Protein AF-Q8W1K0-F1 (afdb_monomer_lite)

Foldseek 3Di:
DVPDPDPDDWDDDPCPQPDDDLVQFDQDDDLQLQAAKDWLPDDDDCVVRVDPTFIWHWDDDPQKIWIWGWDWDQDPVRDIDIDIDIFIWHADPRRNQKTWTCDDDPDRKIKIWGFSDWDRPVDPPGDTDIDIDMTD

Organism: Citrus sinensis (NCBI:txid2711)

Radius of gyration: 16.22 Å; chains: 1; bounding box: 50×33×34 Å

Sequence (136 aa):
AVSRKKCVPLKSDLGEFPVPDPAILVKSLNLKDFNGKWYISSGLNPPFDTFDCLLHEFHTESNKL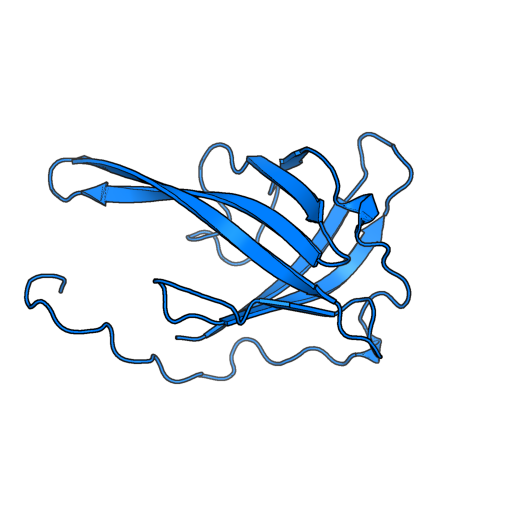IGNLSWRIRTPDGGFFTRPAMQRFFQDPIHPGILYKHDNEYLHYKDDWYILSSKIQNEPDDYVFVYYRGSN

Structure (mmCIF, N/CA/C/O backbone):
data_AF-Q8W1K0-F1
#
_entry.id   AF-Q8W1K0-F1
#
loop_
_atom_site.group_PDB
_atom_site.id
_atom_site.type_symbol
_atom_site.label_atom_id
_atom_site.label_alt_id
_atom_site.label_comp_id
_atom_site.label_asym_id
_atom_site.label_entity_id
_atom_site.label_seq_id
_atom_site.pdbx_PDB_ins_code
_atom_site.Cartn_x
_atom_site.Cartn_y
_atom_site.Cartn_z
_atom_site.occupancy
_atom_site.B_iso_or_equiv
_atom_site.auth_seq_id
_atom_site.auth_comp_id
_atom_site.auth_asym_id
_atom_site.auth_atom_id
_atom_site.pdbx_PDB_model_num
ATOM 1 N N . ALA A 1 1 ? 28.323 -9.392 3.480 1.00 42.34 1 ALA A N 1
ATOM 2 C CA . ALA A 1 1 ? 28.296 -8.885 2.091 1.00 42.34 1 ALA A CA 1
ATOM 3 C C . ALA A 1 1 ? 28.033 -7.365 1.983 1.00 42.34 1 ALA A C 1
ATOM 5 O O . ALA A 1 1 ? 27.617 -6.907 0.932 1.00 42.34 1 ALA A O 1
ATOM 6 N N . VAL A 1 2 ? 28.372 -6.553 2.999 1.00 43.88 2 VAL A N 1
ATOM 7 C CA . VAL A 1 2 ? 28.279 -5.072 2.951 1.00 43.88 2 VAL A CA 1
ATOM 8 C C . VAL A 1 2 ? 29.647 -4.458 3.291 1.00 43.88 2 VAL A C 1
ATOM 10 O O . VAL A 1 2 ? 29.776 -3.621 4.172 1.00 43.88 2 VAL A O 1
ATOM 13 N N . SER A 1 3 ? 30.720 -4.962 2.674 1.00 51.06 3 SER A N 1
ATOM 14 C CA . SER A 1 3 ? 32.104 -4.556 2.998 1.00 51.06 3 SER A CA 1
ATOM 15 C C . SER A 1 3 ? 32.861 -3.927 1.830 1.00 51.06 3 SER A C 1
ATOM 17 O O . SER A 1 3 ? 34.020 -3.548 1.964 1.00 51.06 3 SER A O 1
ATOM 19 N N . ARG A 1 4 ? 32.215 -3.769 0.673 1.00 53.09 4 ARG A N 1
ATOM 20 C CA . ARG A 1 4 ? 32.760 -3.035 -0.471 1.00 53.09 4 ARG A CA 1
ATOM 21 C C . ARG A 1 4 ? 31.695 -2.027 -0.856 1.00 53.09 4 ARG A C 1
ATOM 23 O O . ARG A 1 4 ? 30.590 -2.453 -1.159 1.00 53.09 4 ARG A O 1
ATOM 30 N N . LYS A 1 5 ? 32.000 -0.730 -0.784 1.00 58.38 5 LYS A N 1
ATOM 31 C CA . LYS A 1 5 ? 31.122 0.403 -1.136 1.00 58.38 5 LYS A CA 1
ATOM 32 C C . LYS A 1 5 ? 30.694 0.345 -2.618 1.00 58.38 5 LYS A C 1
ATOM 34 O O . LYS A 1 5 ? 31.129 1.155 -3.425 1.00 58.38 5 LYS A O 1
ATOM 39 N N . LYS A 1 6 ? 29.928 -0.670 -3.000 1.00 61.09 6 LYS A N 1
ATOM 40 C CA . LYS A 1 6 ? 29.389 -0.905 -4.338 1.00 61.09 6 LYS A CA 1
ATOM 41 C C . LYS A 1 6 ? 27.871 -0.829 -4.249 1.00 61.09 6 LYS A C 1
ATOM 43 O O . LYS A 1 6 ? 27.303 -1.238 -3.237 1.00 61.09 6 LYS A O 1
ATOM 48 N N . CYS A 1 7 ? 27.237 -0.320 -5.301 1.00 62.41 7 CYS A N 1
ATOM 49 C CA . CYS A 1 7 ? 25.785 -0.358 -5.435 1.00 62.41 7 CYS A CA 1
ATOM 50 C C . CYS A 1 7 ? 25.297 -1.808 -5.335 1.00 62.41 7 CYS A C 1
ATOM 52 O O . CYS A 1 7 ? 25.950 -2.724 -5.846 1.00 62.41 7 CYS A O 1
ATOM 54 N N . VAL A 1 8 ? 24.169 -2.013 -4.655 1.00 64.94 8 VAL A N 1
ATOM 55 C CA . VAL A 1 8 ? 23.519 -3.323 -4.594 1.00 64.94 8 VAL A CA 1
ATOM 56 C C . VAL A 1 8 ? 23.047 -3.659 -6.013 1.00 64.94 8 VAL A C 1
ATOM 58 O O . VAL A 1 8 ? 22.334 -2.846 -6.599 1.00 64.94 8 VAL A O 1
ATOM 61 N N . PRO A 1 9 ? 23.477 -4.787 -6.606 1.00 68.88 9 PRO A N 1
ATOM 62 C CA . PRO A 1 9 ? 23.044 -5.154 -7.946 1.00 68.88 9 PRO A CA 1
ATOM 63 C C . PRO A 1 9 ? 21.541 -5.434 -7.965 1.00 68.88 9 PRO A C 1
ATOM 65 O O . PRO A 1 9 ? 20.988 -5.964 -6.998 1.00 68.88 9 PRO A O 1
ATOM 68 N N . LEU A 1 10 ? 20.907 -5.114 -9.091 1.00 67.88 10 LEU A N 1
ATOM 69 C CA . LEU A 1 10 ? 19.515 -5.448 -9.352 1.00 67.88 10 LEU A CA 1
ATOM 70 C C . LEU A 1 10 ? 19.316 -6.962 -9.224 1.00 67.88 10 LEU A C 1
ATOM 72 O O . LEU A 1 10 ? 20.026 -7.739 -9.869 1.00 67.88 10 LEU A O 1
ATOM 76 N N . LYS A 1 11 ? 18.353 -7.395 -8.412 1.00 71.00 11 LYS A N 1
ATOM 77 C CA . LYS A 1 11 ? 17.930 -8.797 -8.410 1.00 71.00 11 LYS A CA 1
ATOM 78 C C . LYS A 1 11 ? 16.991 -9.016 -9.601 1.00 71.00 11 LYS A C 1
ATOM 80 O O . LYS A 1 11 ? 16.116 -8.193 -9.844 1.00 71.00 11 LYS A O 1
ATOM 85 N N . SER A 1 12 ? 17.189 -10.103 -10.344 1.00 75.44 12 SER A N 1
ATOM 86 C CA . SER A 1 12 ? 16.295 -10.486 -11.445 1.00 75.44 12 SER A CA 1
ATOM 87 C C . SER A 1 12 ? 14.919 -10.881 -10.895 1.00 75.44 12 SER A C 1
ATOM 89 O O . SER A 1 12 ? 14.849 -11.565 -9.870 1.00 75.44 12 SER A O 1
ATOM 91 N N . ASP A 1 13 ? 13.848 -10.429 -11.554 1.00 79.69 13 ASP A N 1
ATOM 92 C CA . ASP A 1 13 ? 12.475 -10.827 -11.235 1.00 79.69 13 ASP A CA 1
ATOM 93 C C . ASP A 1 13 ? 12.260 -12.296 -11.627 1.00 79.69 13 ASP A C 1
ATOM 95 O O . ASP A 1 13 ? 12.426 -12.665 -12.789 1.00 79.69 13 ASP A O 1
ATOM 99 N N . LEU A 1 14 ? 11.920 -13.129 -10.643 1.00 84.31 14 LEU A N 1
ATOM 100 C CA . LEU A 1 14 ? 11.653 -14.556 -10.835 1.00 84.31 14 LEU A CA 1
ATOM 101 C C . LEU A 1 14 ? 10.198 -14.830 -11.249 1.00 84.31 14 LEU A C 1
ATOM 103 O O . LEU A 1 14 ? 9.868 -15.968 -11.571 1.00 84.31 14 LEU A O 1
ATOM 107 N N . GLY A 1 15 ? 9.327 -13.814 -11.235 1.00 83.62 15 GLY A N 1
ATOM 108 C CA . GLY A 1 15 ? 7.919 -13.945 -11.617 1.00 83.62 15 GLY A CA 1
ATOM 109 C C . GLY A 1 15 ? 7.023 -14.612 -10.567 1.00 83.62 15 GLY A C 1
ATOM 110 O O . GLY A 1 15 ? 5.868 -14.898 -10.862 1.00 83.62 15 GLY A O 1
ATOM 111 N N . GLU A 1 16 ? 7.521 -14.838 -9.347 1.00 86.50 16 GLU A N 1
ATOM 112 C CA . GLU A 1 16 ? 6.769 -15.464 -8.241 1.00 86.50 16 GLU A CA 1
ATOM 113 C C . GLU A 1 16 ? 5.538 -14.644 -7.816 1.00 86.50 16 GLU A C 1
ATOM 115 O O . GLU A 1 16 ? 4.552 -15.195 -7.332 1.00 86.50 16 GLU A O 1
ATOM 120 N N . PHE A 1 17 ? 5.582 -13.332 -8.045 1.00 90.38 17 PHE A N 1
ATOM 121 C CA . PHE A 1 17 ? 4.535 -12.377 -7.703 1.00 90.38 17 PHE A CA 1
ATOM 122 C C . PHE A 1 17 ? 4.135 -11.606 -8.970 1.00 90.38 17 PHE A C 1
ATOM 124 O O . PHE A 1 17 ? 4.655 -10.516 -9.189 1.00 90.38 17 PHE A O 1
ATOM 131 N N . PRO A 1 18 ? 3.268 -12.139 -9.856 1.00 93.94 18 PRO A N 1
ATOM 132 C CA . PRO A 1 18 ? 2.895 -11.477 -11.110 1.00 93.94 18 PRO A CA 1
ATOM 133 C C . PRO A 1 18 ? 2.044 -10.216 -10.887 1.00 93.94 18 PRO A C 1
ATOM 135 O O . PRO A 1 18 ? 1.533 -9.968 -9.797 1.00 93.94 18 PRO A O 1
ATOM 138 N N . VAL A 1 19 ? 1.894 -9.378 -11.919 1.00 94.56 19 VAL A N 1
ATOM 139 C CA . VAL A 1 19 ? 0.949 -8.249 -11.861 1.00 94.56 19 VAL A CA 1
ATOM 140 C C . VAL A 1 19 ? -0.467 -8.841 -11.824 1.00 94.56 19 VAL A C 1
ATOM 142 O O . VAL A 1 19 ? -0.768 -9.676 -12.680 1.00 94.56 19 VAL A O 1
ATOM 145 N N . PRO A 1 20 ? -1.319 -8.475 -10.851 1.00 96.19 20 PRO A N 1
ATOM 146 C CA . PRO A 1 20 ? -2.680 -8.986 -10.780 1.00 96.19 20 PRO A CA 1
ATOM 147 C C . PRO A 1 20 ? -3.514 -8.457 -11.949 1.00 96.19 20 PRO A C 1
ATOM 149 O O . PRO A 1 20 ? -3.285 -7.353 -12.444 1.00 96.19 20 PRO A O 1
ATOM 152 N N . ASP A 1 21 ? -4.515 -9.230 -12.367 1.00 96.44 21 ASP A N 1
ATOM 153 C CA . ASP A 1 21 ? -5.482 -8.781 -13.368 1.00 96.44 21 ASP A CA 1
ATOM 154 C C . ASP A 1 21 ? -6.232 -7.534 -12.846 1.00 96.44 21 ASP A C 1
ATOM 156 O O . ASP A 1 21 ? -6.855 -7.611 -11.784 1.00 96.44 21 ASP A O 1
ATOM 160 N N . PRO A 1 22 ? -6.247 -6.392 -13.561 1.00 95.31 22 PRO A N 1
ATOM 161 C CA . PRO A 1 22 ? -7.003 -5.209 -13.146 1.00 95.31 22 PRO A CA 1
ATOM 162 C C . PRO A 1 22 ? -8.485 -5.485 -12.845 1.00 95.31 22 PRO A C 1
ATOM 164 O O . PRO A 1 22 ? -9.121 -4.732 -12.099 1.00 95.31 22 PRO A O 1
ATOM 167 N N . ALA A 1 23 ? -9.058 -6.562 -13.397 1.00 95.75 23 ALA A N 1
ATOM 168 C CA . ALA A 1 23 ? -10.412 -7.021 -13.117 1.00 95.75 23 ALA A CA 1
ATOM 169 C C . ALA A 1 23 ? -10.657 -7.333 -11.630 1.00 95.75 23 ALA A C 1
ATOM 171 O O . ALA A 1 23 ? -11.762 -7.052 -11.163 1.00 95.75 23 ALA A O 1
ATOM 172 N N . ILE A 1 24 ? -9.656 -7.809 -10.883 1.00 97.12 24 ILE A N 1
ATOM 173 C CA . ILE A 1 24 ? -9.808 -8.197 -9.466 1.00 97.12 24 ILE A CA 1
ATOM 174 C C . ILE A 1 24 ? -9.540 -7.052 -8.481 1.00 97.12 24 ILE A C 1
ATOM 176 O O . ILE A 1 24 ? -9.749 -7.216 -7.284 1.00 97.12 24 ILE A O 1
ATOM 180 N N . LEU A 1 25 ? -9.066 -5.904 -8.969 1.00 98.00 25 LEU A N 1
ATOM 181 C CA . LEU A 1 25 ? -8.767 -4.739 -8.137 1.00 98.00 25 LEU A CA 1
ATOM 182 C C . LEU A 1 25 ? -10.029 -3.935 -7.825 1.00 98.00 25 LEU A C 1
ATOM 184 O O . LEU A 1 25 ? -10.988 -3.926 -8.613 1.00 98.00 25 LEU A O 1
ATOM 188 N N . VAL A 1 26 ? -9.992 -3.190 -6.717 1.00 97.44 26 VAL A N 1
ATOM 189 C CA . VAL A 1 26 ? -11.052 -2.232 -6.371 1.00 97.44 26 VAL A CA 1
ATOM 190 C C . VAL A 1 26 ? -11.281 -1.245 -7.521 1.00 97.44 26 VAL A C 1
ATOM 192 O O . VAL A 1 26 ? -10.346 -0.725 -8.132 1.00 97.44 26 VAL A O 1
ATOM 195 N N . LYS A 1 27 ? -12.554 -0.991 -7.843 1.00 96.38 27 LYS A N 1
ATOM 196 C CA . LYS A 1 27 ? -12.946 -0.120 -8.969 1.00 96.38 27 LYS A CA 1
ATOM 197 C C . LYS A 1 27 ? -13.022 1.355 -8.602 1.00 96.38 27 LYS A C 1
ATOM 199 O O . LYS A 1 27 ? -13.015 2.205 -9.482 1.00 96.38 27 LYS A O 1
ATOM 204 N N . SER A 1 28 ? -13.091 1.643 -7.309 1.00 94.69 28 SER A N 1
ATOM 205 C CA . SER A 1 28 ? -13.100 2.985 -6.753 1.00 94.69 28 SER A CA 1
ATOM 206 C C . SER A 1 28 ? -12.186 2.999 -5.542 1.00 94.69 28 SER A C 1
ATOM 208 O O . SER A 1 28 ? -12.246 2.094 -4.712 1.00 94.69 28 SER A O 1
ATOM 210 N N . LEU A 1 29 ? -11.348 4.023 -5.456 1.00 95.06 29 LEU A N 1
ATOM 211 C CA . LEU A 1 29 ? -10.461 4.252 -4.330 1.00 95.06 29 LEU A CA 1
ATOM 212 C C . LEU A 1 29 ? -10.232 5.754 -4.208 1.00 95.06 29 LEU A C 1
ATOM 214 O O . LEU A 1 29 ? -9.742 6.384 -5.148 1.00 95.06 29 LEU A O 1
ATOM 218 N N . ASN A 1 30 ? -10.579 6.325 -3.062 1.00 95.44 30 ASN A N 1
ATOM 219 C CA . ASN A 1 30 ? -10.280 7.712 -2.755 1.00 95.44 30 ASN A CA 1
ATOM 220 C C . ASN A 1 30 ? -9.025 7.754 -1.882 1.00 95.44 30 ASN A C 1
ATOM 222 O O . ASN A 1 30 ? -9.014 7.219 -0.780 1.00 95.44 30 ASN A O 1
ATOM 226 N N . LEU A 1 31 ? -7.959 8.413 -2.345 1.00 95.12 31 LEU A N 1
ATOM 227 C CA . LEU A 1 31 ? -6.702 8.472 -1.588 1.00 95.12 31 LEU A CA 1
ATOM 228 C C . LEU A 1 31 ? -6.864 9.100 -0.197 1.00 95.12 31 LEU A C 1
ATOM 230 O O . LEU A 1 31 ? -6.085 8.792 0.699 1.00 95.12 31 LEU A O 1
ATOM 234 N N . LYS A 1 32 ? -7.872 9.959 0.002 1.00 95.50 32 LYS A N 1
ATOM 235 C CA . LYS A 1 32 ? -8.148 10.563 1.314 1.00 95.50 32 LYS A CA 1
ATOM 236 C C . LYS A 1 32 ? -8.570 9.538 2.360 1.00 95.50 32 LYS A C 1
ATOM 238 O O . LYS A 1 32 ? -8.395 9.815 3.541 1.00 95.50 32 LYS A O 1
ATOM 243 N N . ASP A 1 33 ? -9.064 8.380 1.937 1.00 94.62 33 ASP A N 1
ATOM 244 C CA . ASP A 1 33 ? -9.459 7.291 2.827 1.00 94.62 33 ASP A CA 1
ATOM 245 C C . ASP A 1 33 ? -8.246 6.691 3.558 1.00 94.62 33 ASP A C 1
ATOM 247 O O . ASP A 1 33 ? -8.392 6.109 4.624 1.00 94.62 33 ASP A O 1
ATOM 251 N N . PHE A 1 34 ? -7.030 6.883 3.033 1.00 94.81 34 PHE A N 1
ATOM 252 C CA . PHE A 1 34 ? -5.800 6.498 3.724 1.00 94.81 34 PHE A CA 1
ATOM 253 C C . PHE A 1 34 ? -5.365 7.499 4.800 1.00 94.81 34 PHE A C 1
ATOM 255 O O . PHE A 1 34 ? -4.474 7.173 5.578 1.00 94.81 34 PHE A O 1
ATOM 262 N N . ASN A 1 35 ? -5.923 8.712 4.860 1.00 95.12 35 ASN A N 1
ATOM 263 C CA . ASN A 1 35 ? -5.420 9.737 5.775 1.00 95.12 35 ASN A CA 1
ATOM 264 C C . ASN A 1 35 ? -5.477 9.273 7.236 1.00 95.12 35 ASN A C 1
ATOM 266 O O . ASN A 1 35 ? -6.514 8.831 7.723 1.00 95.12 35 ASN A O 1
ATOM 270 N N . GLY A 1 36 ? -4.369 9.453 7.951 1.00 93.38 36 GLY A N 1
ATOM 271 C CA . GLY A 1 36 ? -4.242 9.086 9.354 1.00 93.38 36 GLY A CA 1
ATOM 272 C C . GLY A 1 36 ? -3.393 7.839 9.572 1.00 93.38 36 GLY A C 1
ATOM 273 O O . GLY A 1 36 ? -2.453 7.558 8.828 1.00 93.38 36 GLY A O 1
ATOM 274 N N . LYS A 1 37 ? -3.683 7.141 10.669 1.00 91.88 37 LYS A N 1
ATOM 275 C CA . LYS A 1 37 ? -2.844 6.081 11.232 1.00 91.88 37 LYS A CA 1
ATOM 276 C C . LYS A 1 37 ? -3.374 4.706 10.853 1.00 91.88 37 LYS A C 1
ATOM 278 O O . LYS A 1 37 ? -4.506 4.376 11.187 1.00 91.88 37 LYS A O 1
ATOM 283 N N . TRP A 1 38 ? -2.516 3.900 10.243 1.00 91.31 38 TRP A N 1
ATOM 284 C CA . TRP A 1 38 ? -2.796 2.534 9.818 1.00 91.31 38 TRP A CA 1
ATOM 285 C C . TRP A 1 38 ? -1.784 1.568 10.418 1.00 91.31 38 TRP A C 1
ATOM 287 O O . TRP A 1 38 ? -0.596 1.876 10.511 1.00 91.31 38 TRP A O 1
ATOM 297 N N . TYR A 1 39 ? -2.250 0.385 10.801 1.00 87.88 39 TYR A N 1
ATOM 298 C CA . TYR A 1 39 ? -1.402 -0.684 11.317 1.00 87.88 39 TYR A CA 1
ATOM 299 C C . TYR A 1 39 ? -1.371 -1.840 10.325 1.00 87.88 39 TYR A C 1
ATOM 301 O O . TYR A 1 39 ? -2.423 -2.294 9.875 1.00 87.88 39 TYR A O 1
ATOM 309 N N . ILE A 1 40 ? -0.179 -2.359 10.027 1.00 86.94 40 ILE A N 1
ATOM 310 C CA . ILE A 1 40 ? -0.060 -3.647 9.336 1.00 86.94 40 ILE A CA 1
ATOM 311 C C . ILE A 1 40 ? -0.307 -4.742 10.375 1.00 86.94 40 ILE A C 1
ATOM 313 O O . ILE A 1 40 ? 0.524 -4.988 11.247 1.00 86.94 40 ILE A O 1
ATOM 317 N N . SER A 1 41 ? -1.486 -5.360 10.316 1.00 85.38 41 SER A N 1
ATOM 318 C CA . SER A 1 41 ? -1.915 -6.415 11.245 1.00 85.38 41 SER A CA 1
ATOM 319 C C . SER A 1 41 ? -1.692 -7.832 10.705 1.00 85.38 41 SER A C 1
ATOM 321 O O . SER A 1 41 ? -1.761 -8.800 11.460 1.00 85.38 41 SER A O 1
ATOM 323 N N . SER A 1 42 ? -1.422 -7.968 9.405 1.00 85.38 42 SER A N 1
ATOM 324 C CA . SER A 1 42 ? -1.134 -9.234 8.733 1.00 85.38 42 SER A CA 1
ATOM 325 C C . SER A 1 42 ? -0.349 -8.981 7.447 1.00 85.38 42 SER A C 1
ATOM 327 O O . SER A 1 42 ? -0.534 -7.947 6.805 1.00 85.38 42 SER A O 1
ATOM 329 N N . GLY A 1 43 ? 0.489 -9.935 7.043 1.00 85.38 43 GLY A N 1
ATOM 330 C CA . GLY A 1 43 ? 1.168 -9.888 5.755 1.00 85.38 43 GLY A CA 1
ATOM 331 C C . GLY A 1 43 ? 1.741 -11.232 5.327 1.00 85.38 43 GLY A C 1
ATOM 332 O O . GLY A 1 43 ? 1.976 -12.126 6.144 1.00 85.38 43 GLY A O 1
ATOM 333 N N . LEU A 1 44 ? 1.910 -11.380 4.014 1.00 86.75 44 LEU A N 1
ATOM 334 C CA . LEU A 1 44 ? 2.320 -12.624 3.362 1.00 86.75 44 LEU A CA 1
ATOM 335 C C . LEU A 1 44 ? 3.840 -12.827 3.389 1.00 86.75 44 LEU A C 1
ATOM 337 O O . LEU A 1 44 ? 4.305 -13.957 3.254 1.00 86.75 44 LEU A O 1
ATOM 341 N N . ASN A 1 45 ? 4.612 -11.752 3.555 1.00 79.81 45 ASN A N 1
ATOM 342 C CA . ASN A 1 45 ? 6.068 -11.748 3.530 1.00 79.81 45 ASN A CA 1
ATOM 343 C C . ASN A 1 45 ? 6.607 -11.341 4.917 1.00 79.81 45 ASN A C 1
ATOM 345 O O . ASN A 1 45 ? 6.978 -10.182 5.128 1.00 79.81 45 ASN A O 1
ATOM 349 N N . PRO A 1 46 ? 6.674 -12.280 5.888 1.00 69.25 46 PRO A N 1
ATOM 350 C CA . PRO A 1 46 ? 6.965 -11.974 7.291 1.00 69.25 46 PRO A CA 1
ATOM 351 C C . PRO A 1 46 ? 8.207 -11.102 7.538 1.00 69.25 46 PRO A C 1
ATOM 353 O O . PRO A 1 46 ? 8.137 -10.183 8.350 1.00 69.25 46 PRO A O 1
ATOM 356 N N . PRO A 1 47 ? 9.338 -11.288 6.823 1.00 66.81 47 PRO A N 1
ATOM 357 C CA . PRO A 1 47 ? 10.521 -10.453 7.024 1.00 66.81 47 PRO A CA 1
ATOM 358 C C . PRO A 1 47 ? 10.313 -8.955 6.781 1.00 66.81 47 PRO A C 1
ATOM 360 O O . PRO A 1 47 ? 11.181 -8.181 7.168 1.00 66.81 47 PRO A O 1
ATOM 363 N N . PHE A 1 48 ? 9.231 -8.557 6.112 1.00 65.56 48 PHE A N 1
ATOM 364 C CA . PHE A 1 48 ? 8.892 -7.165 5.816 1.00 65.56 48 PHE A CA 1
ATOM 365 C C . PHE A 1 48 ? 7.584 -6.740 6.485 1.00 65.56 48 PHE A C 1
ATOM 367 O O . PHE A 1 48 ? 7.446 -5.576 6.857 1.00 65.56 48 PHE A O 1
ATOM 374 N N . ASP A 1 49 ? 6.680 -7.695 6.710 1.00 64.62 49 ASP A N 1
ATOM 375 C CA . ASP A 1 49 ? 5.312 -7.419 7.137 1.00 64.62 49 ASP A CA 1
ATOM 376 C C . ASP A 1 49 ? 5.039 -7.746 8.620 1.00 64.62 49 ASP A C 1
ATOM 378 O O . ASP A 1 49 ? 3.970 -7.416 9.126 1.00 64.62 49 ASP A O 1
ATOM 382 N N . THR A 1 50 ? 5.964 -8.401 9.341 1.00 64.75 50 THR A N 1
ATOM 383 C CA . THR A 1 50 ? 5.747 -8.833 10.742 1.00 64.75 50 THR A CA 1
ATOM 384 C C . THR A 1 50 ? 6.786 -8.279 11.722 1.00 64.75 50 THR A C 1
ATOM 386 O O . THR A 1 50 ? 7.273 -9.003 12.593 1.00 64.75 50 THR A O 1
ATOM 389 N N . PHE A 1 51 ? 7.167 -7.006 11.584 1.00 64.19 51 PHE A N 1
ATOM 390 C CA . PHE A 1 51 ? 7.967 -6.315 12.605 1.00 64.19 51 PHE A CA 1
ATOM 391 C C . PHE A 1 51 ? 7.096 -5.802 13.761 1.00 64.19 51 PHE A C 1
ATOM 393 O O . PHE A 1 51 ? 5.915 -5.505 13.585 1.00 64.19 51 PHE A O 1
ATOM 400 N N . ASP A 1 52 ? 7.692 -5.643 14.945 1.00 57.59 52 ASP A N 1
ATOM 401 C CA . ASP A 1 52 ? 6.998 -5.085 16.108 1.00 57.59 52 ASP A CA 1
ATOM 402 C C . ASP A 1 52 ? 6.562 -3.627 15.848 1.00 57.59 52 ASP A C 1
ATOM 404 O O . ASP A 1 52 ? 7.390 -2.767 15.544 1.00 57.59 52 ASP A O 1
ATOM 408 N N . CYS A 1 53 ? 5.261 -3.351 16.017 1.00 64.12 53 CYS A N 1
ATOM 409 C CA . CYS A 1 53 ? 4.612 -2.039 15.868 1.00 64.12 53 CYS A CA 1
ATOM 410 C C . CYS A 1 53 ? 4.827 -1.360 14.495 1.00 64.12 53 CYS A C 1
ATOM 412 O O . CYS A 1 53 ? 5.451 -0.302 14.390 1.00 64.12 53 CYS A O 1
ATOM 414 N N . LEU A 1 54 ? 4.250 -1.940 13.437 1.00 74.00 54 LEU A N 1
ATOM 415 C CA . LEU A 1 54 ? 4.177 -1.339 12.098 1.00 74.00 54 LEU A CA 1
ATOM 416 C C . LEU A 1 54 ? 3.035 -0.316 12.002 1.00 74.00 54 LEU A C 1
ATOM 418 O O . LEU A 1 54 ? 2.022 -0.547 11.343 1.00 74.00 54 LEU A O 1
ATOM 422 N N . LEU A 1 55 ? 3.191 0.807 12.707 1.00 84.00 55 LEU A N 1
ATOM 423 C CA . LEU A 1 55 ? 2.344 1.986 12.534 1.00 84.00 55 LEU A CA 1
ATOM 424 C C . LEU A 1 55 ? 2.843 2.812 11.344 1.00 84.00 55 LEU A C 1
ATOM 426 O O . LEU A 1 55 ? 3.995 3.247 11.316 1.00 84.00 55 LEU A O 1
ATOM 430 N N . HIS A 1 56 ? 1.939 3.091 10.414 1.00 86.31 56 HIS A N 1
ATOM 431 C CA . HIS A 1 56 ? 2.152 3.956 9.266 1.00 86.31 56 HIS A CA 1
ATOM 432 C C . HIS A 1 56 ? 1.200 5.143 9.345 1.00 86.31 56 HIS A C 1
ATOM 434 O O . HIS A 1 56 ? 0.002 4.971 9.562 1.00 86.31 56 HIS A O 1
ATOM 440 N N . GLU A 1 57 ? 1.727 6.350 9.169 1.00 91.00 57 GLU A N 1
ATOM 441 C CA . GLU A 1 57 ? 0.907 7.552 9.067 1.00 91.00 57 GLU A CA 1
ATOM 442 C C . GLU A 1 57 ? 0.940 8.066 7.632 1.00 91.00 57 GLU A C 1
ATOM 444 O O . GLU A 1 57 ? 2.010 8.336 7.071 1.00 91.00 57 GLU A O 1
ATOM 449 N N . PHE A 1 58 ? -0.247 8.179 7.047 1.00 93.88 58 PHE A N 1
ATOM 450 C CA . PHE A 1 58 ? -0.433 8.627 5.682 1.00 93.88 58 PHE A CA 1
ATOM 451 C C . PHE A 1 58 ? -1.170 9.958 5.635 1.00 93.88 58 PHE A C 1
ATOM 453 O O . PHE A 1 58 ? -2.030 10.256 6.467 1.00 93.88 58 PHE A O 1
ATOM 460 N N . HIS A 1 59 ? -0.853 10.751 4.620 1.00 95.88 59 HIS A N 1
ATOM 461 C CA . HIS A 1 59 ? -1.630 11.928 4.265 1.00 95.88 59 HIS A CA 1
ATOM 462 C C . HIS A 1 59 ? -1.632 12.142 2.752 1.00 95.88 59 HIS A C 1
ATOM 464 O O . HIS A 1 59 ? -0.706 11.742 2.047 1.00 95.88 59 HIS A O 1
ATOM 470 N N . THR A 1 60 ? -2.665 12.800 2.241 1.00 95.50 60 THR A N 1
ATOM 471 C CA . THR A 1 60 ? -2.735 13.209 0.838 1.00 95.50 60 THR A CA 1
ATOM 472 C C . THR A 1 60 ? -2.129 14.591 0.626 1.00 95.50 60 THR A C 1
ATOM 474 O O . THR A 1 60 ? -2.559 15.549 1.268 1.00 95.50 60 THR A O 1
ATOM 477 N N . GLU A 1 61 ? -1.222 14.726 -0.340 1.00 93.81 61 GLU A N 1
ATOM 478 C CA . GLU A 1 61 ? -0.644 16.005 -0.769 1.00 93.81 61 GLU A CA 1
ATOM 479 C C . GLU A 1 61 ? -0.650 16.083 -2.299 1.00 93.81 61 GLU A C 1
ATOM 481 O O . GLU A 1 61 ? -0.121 15.200 -2.968 1.00 93.81 61 GLU A O 1
ATOM 486 N N . SER A 1 62 ? -1.240 17.134 -2.881 1.00 89.81 62 SER A N 1
ATOM 487 C CA . SER A 1 62 ? -1.260 17.345 -4.343 1.00 89.81 62 SER A CA 1
ATOM 488 C C . SER A 1 62 ? -1.704 16.109 -5.154 1.00 89.81 62 SER A C 1
ATOM 490 O O . SER A 1 62 ? -1.084 15.766 -6.159 1.00 89.81 62 SER A O 1
ATOM 492 N N . ASN A 1 63 ? -2.765 15.424 -4.703 1.00 87.62 63 ASN A N 1
ATOM 493 C CA . ASN A 1 63 ? -3.285 14.162 -5.266 1.00 87.62 63 ASN A CA 1
ATOM 494 C C . ASN A 1 63 ? -2.309 12.971 -5.230 1.00 87.62 63 ASN A C 1
ATOM 496 O O . ASN A 1 63 ? -2.459 12.020 -5.992 1.00 87.62 63 ASN A O 1
ATOM 500 N N . LYS A 1 64 ? -1.324 13.003 -4.333 1.00 93.31 64 LYS A N 1
ATOM 501 C CA . LYS A 1 64 ? -0.427 11.885 -4.041 1.00 93.31 64 LYS A CA 1
ATOM 502 C C . LYS A 1 64 ? -0.697 11.377 -2.639 1.00 93.31 64 LYS A C 1
ATOM 504 O O . LYS A 1 64 ? -1.025 12.164 -1.750 1.00 93.31 64 LYS A O 1
ATOM 509 N N . LEU A 1 65 ? -0.523 10.079 -2.439 1.00 94.94 65 LEU A N 1
ATOM 510 C CA . LEU A 1 65 ? -0.511 9.490 -1.109 1.00 94.94 65 LEU A CA 1
ATOM 511 C C . LEU A 1 65 ? 0.922 9.541 -0.573 1.00 94.94 65 LEU A C 1
ATOM 513 O O . LEU A 1 65 ? 1.845 9.002 -1.184 1.00 94.94 65 LEU A O 1
ATOM 517 N N . ILE A 1 66 ? 1.109 10.215 0.554 1.00 93.56 66 ILE A N 1
ATOM 518 C CA . ILE A 1 66 ? 2.398 10.379 1.215 1.00 93.56 66 ILE A CA 1
ATOM 519 C C . ILE A 1 66 ? 2.418 9.480 2.446 1.00 93.56 66 ILE A C 1
ATOM 521 O O . ILE A 1 66 ? 1.602 9.649 3.349 1.00 93.56 66 ILE A O 1
ATOM 525 N N . GLY A 1 67 ? 3.347 8.527 2.478 1.00 89.44 67 GLY A N 1
ATOM 526 C CA . GLY A 1 67 ? 3.563 7.634 3.614 1.00 89.44 67 GLY A CA 1
ATOM 527 C C . GLY A 1 67 ? 4.831 8.005 4.369 1.00 89.44 67 GLY A C 1
ATOM 528 O O . GLY A 1 67 ? 5.922 7.962 3.794 1.00 89.44 67 GLY A O 1
ATOM 529 N N . ASN A 1 68 ? 4.695 8.334 5.653 1.00 82.62 68 ASN A N 1
ATOM 530 C CA . ASN A 1 68 ? 5.831 8.501 6.554 1.00 82.62 68 ASN A CA 1
ATOM 531 C C . ASN A 1 68 ? 6.156 7.149 7.190 1.00 82.62 68 ASN A C 1
ATOM 533 O O . ASN A 1 68 ? 5.496 6.693 8.120 1.00 82.62 68 ASN A O 1
ATOM 537 N N . LEU A 1 69 ? 7.178 6.496 6.655 1.00 73.00 69 LEU A N 1
ATOM 538 C CA . LEU A 1 69 ? 7.700 5.228 7.134 1.00 73.00 69 LEU A CA 1
ATOM 539 C C . LEU A 1 69 ? 8.870 5.450 8.088 1.00 73.00 69 LEU A C 1
ATOM 541 O O . LEU A 1 69 ? 9.641 6.396 7.941 1.00 73.00 69 LEU A O 1
ATOM 545 N N . SER A 1 70 ? 9.087 4.512 9.003 1.00 68.88 70 SER A N 1
ATOM 546 C CA . SER A 1 70 ? 10.369 4.378 9.692 1.00 68.88 70 SER A CA 1
ATOM 547 C C . SER A 1 70 ? 10.955 3.010 9.372 1.00 68.88 70 SER A C 1
ATOM 549 O O . SER A 1 70 ? 10.258 2.004 9.465 1.00 68.88 70 SER A O 1
ATOM 551 N N . TRP A 1 71 ? 12.220 2.960 8.955 1.00 63.47 71 TRP A N 1
ATOM 552 C CA . TRP A 1 71 ? 12.917 1.692 8.756 1.00 63.47 71 TRP A CA 1
ATOM 553 C C . TRP A 1 71 ? 14.042 1.549 9.772 1.00 63.47 71 TRP A C 1
ATOM 555 O O . TRP A 1 71 ? 14.722 2.523 10.112 1.00 63.47 71 TRP A O 1
ATOM 565 N N . ARG A 1 72 ? 14.246 0.319 10.247 1.00 67.00 72 ARG A N 1
ATOM 566 C CA . ARG A 1 72 ? 15.237 -0.017 11.268 1.00 67.00 72 ARG A CA 1
ATOM 567 C C . ARG A 1 72 ? 16.170 -1.106 10.746 1.00 67.00 72 ARG A C 1
ATOM 569 O O . ARG A 1 72 ? 15.741 -2.221 10.478 1.00 67.00 72 ARG A O 1
ATOM 576 N N . ILE A 1 73 ? 17.454 -0.794 10.605 1.00 62.25 73 ILE A N 1
ATOM 577 C CA . ILE A 1 73 ? 18.484 -1.749 10.176 1.00 62.25 73 ILE A CA 1
ATOM 578 C C . ILE A 1 73 ? 19.257 -2.195 11.406 1.00 62.25 73 ILE A C 1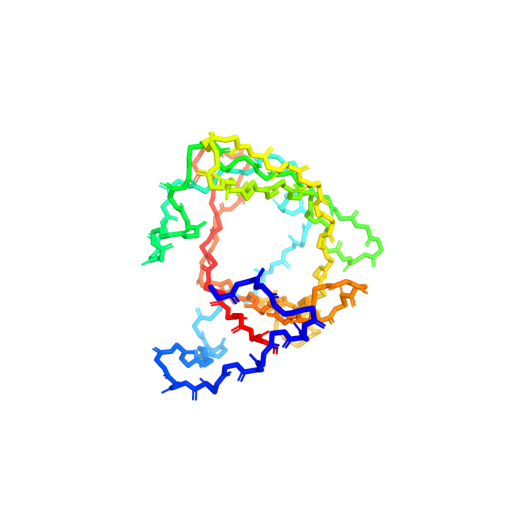
ATOM 580 O O . ILE A 1 73 ? 19.849 -1.363 12.091 1.00 62.25 73 ILE A O 1
ATOM 584 N N . ARG A 1 74 ? 19.274 -3.500 11.676 1.00 65.00 74 ARG A N 1
ATOM 585 C CA . ARG A 1 74 ? 20.080 -4.072 12.757 1.00 65.00 74 ARG A CA 1
ATOM 586 C C . ARG A 1 74 ? 21.559 -4.049 12.385 1.00 65.00 74 ARG A C 1
ATOM 588 O O . ARG A 1 74 ? 21.929 -4.467 11.287 1.00 65.00 74 ARG A O 1
ATOM 595 N N . THR A 1 75 ? 22.402 -3.577 13.292 1.00 72.44 75 THR A N 1
ATOM 596 C CA . THR A 1 75 ? 23.856 -3.564 13.108 1.00 72.44 75 THR A CA 1
ATOM 597 C C . THR A 1 75 ? 24.495 -4.834 13.686 1.00 72.44 75 THR A C 1
ATOM 599 O O . THR A 1 75 ? 23.907 -5.479 14.559 1.00 72.44 75 THR A O 1
ATOM 602 N N . PRO A 1 76 ? 25.689 -5.240 13.202 1.00 76.38 76 PRO A N 1
ATOM 603 C CA . PRO A 1 76 ? 26.358 -6.458 13.676 1.00 76.38 76 PRO A CA 1
ATOM 604 C C . PRO A 1 76 ? 26.6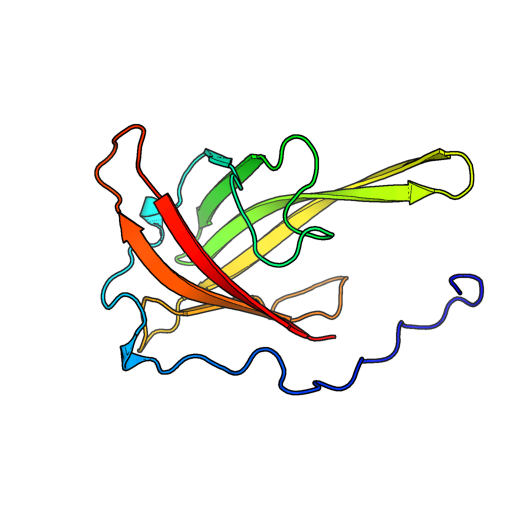78 -6.481 15.179 1.00 76.38 76 PRO A C 1
ATOM 606 O O . PRO A 1 76 ? 26.800 -7.556 15.752 1.00 76.38 76 PRO A O 1
ATOM 609 N N . ASP A 1 77 ? 26.798 -5.315 15.815 1.00 85.25 77 ASP A N 1
ATOM 610 C CA . ASP A 1 77 ? 27.035 -5.133 17.255 1.00 85.25 77 ASP A CA 1
ATOM 611 C C . ASP A 1 77 ? 25.754 -5.227 18.110 1.00 85.25 77 ASP A C 1
ATOM 613 O O . ASP A 1 77 ? 25.790 -5.002 19.317 1.00 85.25 77 ASP A O 1
ATOM 617 N N . GLY A 1 78 ? 24.611 -5.559 17.499 1.00 79.06 78 GLY A N 1
ATOM 618 C CA . GLY A 1 78 ? 23.319 -5.663 18.179 1.00 79.06 78 GLY A CA 1
ATOM 619 C C . GLY A 1 78 ? 22.559 -4.339 18.307 1.00 79.06 78 GLY A C 1
ATOM 620 O O . GLY A 1 78 ? 21.428 -4.348 18.798 1.00 79.06 78 GLY A O 1
ATOM 621 N N . GLY A 1 79 ? 23.136 -3.229 17.837 1.00 81.06 79 GLY A N 1
ATOM 622 C CA . GLY A 1 79 ? 22.473 -1.932 17.726 1.00 81.06 79 GLY A CA 1
ATOM 623 C C . GLY A 1 79 ? 21.519 -1.829 16.531 1.00 81.06 79 GLY A C 1
ATOM 624 O O . GLY A 1 79 ? 21.200 -2.813 15.852 1.00 81.06 79 GLY A O 1
ATOM 625 N N . PHE A 1 80 ? 21.041 -0.609 16.269 1.00 76.31 80 PHE A N 1
ATOM 626 C CA . PHE A 1 80 ? 20.172 -0.327 15.131 1.00 76.31 80 PHE A CA 1
ATOM 627 C C . PHE A 1 80 ? 20.389 1.080 14.565 1.00 76.31 80 PHE A C 1
ATOM 629 O O . PHE A 1 80 ? 20.548 2.037 15.319 1.00 76.31 80 PHE A O 1
ATOM 636 N N . PHE A 1 81 ? 20.290 1.216 13.242 1.00 68.94 81 PHE A N 1
ATOM 637 C CA . PHE A 1 81 ? 20.060 2.498 12.579 1.00 68.94 81 PHE A CA 1
ATOM 638 C C . PHE A 1 81 ? 18.576 2.643 12.262 1.00 68.94 81 PHE A C 1
ATOM 640 O O . PHE A 1 81 ? 18.030 1.817 11.532 1.00 68.94 81 PHE A O 1
ATOM 647 N N . THR A 1 82 ? 17.947 3.706 12.755 1.00 69.88 82 THR A N 1
ATOM 648 C CA . THR A 1 82 ? 16.591 4.090 12.350 1.00 69.88 82 THR A CA 1
ATOM 649 C C . THR A 1 82 ? 16.667 5.300 11.435 1.00 69.88 82 THR A C 1
ATOM 651 O O . THR A 1 82 ? 17.378 6.261 11.739 1.00 69.88 82 THR A O 1
ATOM 654 N N . ARG A 1 83 ? 15.946 5.272 10.315 1.00 66.56 83 ARG A N 1
ATOM 655 C CA . ARG A 1 83 ? 15.785 6.439 9.444 1.00 66.56 83 ARG A CA 1
ATOM 656 C C . ARG A 1 83 ? 14.322 6.580 9.011 1.00 66.56 83 ARG A C 1
ATOM 658 O O . ARG A 1 83 ? 13.677 5.563 8.750 1.00 66.56 83 ARG A O 1
ATOM 665 N N . PRO A 1 84 ? 13.799 7.815 8.944 1.00 71.69 84 PRO A N 1
ATOM 666 C CA . PRO A 1 84 ? 12.493 8.068 8.358 1.00 71.69 84 PRO A CA 1
ATOM 667 C C . PRO A 1 84 ? 12.563 7.998 6.825 1.00 71.69 84 PRO A C 1
ATOM 669 O O . PRO A 1 84 ? 13.511 8.507 6.222 1.00 71.69 84 PRO A O 1
ATOM 672 N N . ALA A 1 85 ? 11.548 7.395 6.201 1.00 75.06 85 ALA A N 1
ATOM 673 C CA . ALA A 1 85 ? 11.262 7.461 4.766 1.00 75.06 85 ALA A CA 1
ATOM 674 C C . ALA A 1 85 ? 9.994 8.231 4.552 1.00 75.06 85 ALA A C 1
ATOM 676 O O . ALA A 1 85 ? 8.979 7.928 5.160 1.00 75.06 85 ALA A O 1
ATOM 677 N N . MET A 1 86 ? 10.036 9.126 3.585 1.00 83.50 86 MET A N 1
ATOM 678 C CA . MET A 1 86 ? 8.827 9.571 2.937 1.00 83.50 86 MET A CA 1
ATOM 679 C C . MET A 1 86 ? 8.710 8.822 1.617 1.00 83.50 86 MET A C 1
ATOM 681 O O . MET A 1 86 ? 9.608 8.882 0.773 1.00 83.50 86 MET A O 1
ATOM 685 N N . GLN A 1 87 ? 7.615 8.096 1.450 1.00 87.00 87 GLN A N 1
ATOM 686 C CA . GLN A 1 87 ? 7.234 7.500 0.178 1.00 87.00 87 GLN A CA 1
ATOM 687 C C . GLN A 1 87 ? 6.106 8.314 -0.440 1.00 87.00 87 GLN A C 1
ATOM 689 O O . GLN A 1 87 ? 5.232 8.805 0.272 1.00 87.00 87 GLN A O 1
ATOM 694 N N . ARG A 1 88 ? 6.134 8.457 -1.766 1.00 91.38 88 ARG A N 1
ATOM 695 C CA . ARG A 1 88 ? 5.109 9.173 -2.522 1.00 91.38 88 ARG A CA 1
ATOM 696 C C . ARG A 1 88 ? 4.517 8.239 -3.558 1.00 91.38 88 ARG A C 1
ATOM 698 O O . ARG A 1 88 ? 5.234 7.780 -4.442 1.00 91.38 88 ARG A O 1
ATOM 705 N N . PHE A 1 89 ? 3.228 7.986 -3.430 1.00 93.31 89 PHE A N 1
ATOM 706 C CA . PHE A 1 89 ? 2.471 7.123 -4.316 1.00 93.31 89 PHE A CA 1
ATOM 707 C C . PHE A 1 89 ? 1.575 7.955 -5.229 1.00 93.31 89 PHE A C 1
ATOM 709 O O . PHE A 1 89 ? 0.903 8.894 -4.789 1.00 93.31 89 PHE A O 1
ATOM 716 N N . PHE A 1 90 ? 1.559 7.581 -6.501 1.00 94.38 90 PHE A N 1
ATOM 717 C CA . PHE A 1 90 ? 0.741 8.171 -7.549 1.00 94.38 90 PHE A CA 1
ATOM 718 C C . PHE A 1 90 ? -0.336 7.176 -7.949 1.00 94.38 90 PHE A C 1
ATOM 720 O O . PHE A 1 90 ? -0.017 6.057 -8.335 1.00 94.38 90 PHE A O 1
ATOM 727 N N . GLN A 1 91 ? -1.599 7.577 -7.867 1.00 96.31 91 GLN A N 1
ATOM 728 C CA . GLN A 1 91 ? -2.699 6.732 -8.318 1.00 96.31 91 GLN A CA 1
ATOM 729 C C . GLN A 1 91 ? -2.718 6.650 -9.849 1.00 96.31 91 GLN A C 1
ATOM 731 O O . GLN A 1 91 ? -2.543 7.666 -10.528 1.00 96.31 91 GLN A O 1
ATOM 736 N N . ASP A 1 92 ? -2.938 5.452 -10.388 1.00 96.00 92 ASP A N 1
ATOM 737 C CA . ASP A 1 92 ? -3.134 5.259 -11.822 1.00 96.00 92 ASP A CA 1
ATOM 738 C C . ASP A 1 92 ? -4.423 5.973 -12.284 1.00 96.00 92 ASP A C 1
ATOM 740 O O . ASP A 1 92 ? -5.475 5.818 -11.655 1.00 96.00 92 ASP A O 1
ATOM 744 N N . PRO A 1 93 ? -4.377 6.763 -13.373 1.00 94.38 93 PRO A N 1
ATOM 745 C CA . PRO A 1 93 ? -5.529 7.543 -13.823 1.00 94.38 93 PRO A CA 1
ATOM 746 C C . PRO A 1 93 ? -6.657 6.690 -14.426 1.00 94.38 93 PRO A C 1
ATOM 748 O O . PRO A 1 93 ? -7.785 7.169 -14.532 1.00 94.38 93 PRO A O 1
ATOM 751 N N . ILE A 1 94 ? -6.364 5.459 -14.852 1.00 95.94 94 ILE A N 1
ATOM 752 C CA . ILE A 1 94 ? -7.313 4.523 -15.469 1.00 95.94 94 ILE A CA 1
ATOM 753 C C . ILE A 1 94 ? -7.797 3.503 -14.433 1.00 95.94 94 ILE A C 1
ATOM 755 O O . ILE A 1 94 ? -8.966 3.111 -14.443 1.00 95.94 94 ILE A O 1
ATOM 759 N N . HIS A 1 95 ? -6.915 3.083 -13.526 1.00 96.56 95 HIS A N 1
ATOM 760 C CA . HIS A 1 95 ? -7.174 2.039 -12.541 1.00 96.56 95 HIS A CA 1
ATOM 761 C C . HIS A 1 95 ? -7.023 2.568 -11.105 1.00 96.56 95 HIS A C 1
ATOM 763 O O . HIS A 1 95 ? -5.948 2.454 -10.523 1.00 96.56 95 HIS A O 1
ATOM 769 N N . PRO A 1 96 ? -8.104 3.057 -10.463 1.00 95.94 96 PRO A N 1
ATOM 770 C CA . PRO A 1 96 ? -8.026 3.662 -9.128 1.00 95.94 96 PRO A CA 1
ATOM 771 C C . PRO A 1 96 ? -7.395 2.769 -8.051 1.00 95.94 96 PRO A C 1
ATOM 773 O O . PRO A 1 96 ? -6.819 3.276 -7.094 1.00 95.94 96 PRO A O 1
ATOM 776 N N . GLY A 1 97 ? -7.492 1.446 -8.197 1.00 97.06 97 GLY A N 1
ATOM 777 C CA . GLY A 1 97 ? -6.874 0.472 -7.300 1.00 97.06 97 GLY A CA 1
ATOM 778 C C . GLY A 1 97 ? -5.364 0.276 -7.475 1.00 97.06 97 GLY A C 1
ATOM 779 O O . GLY A 1 97 ? -4.823 -0.593 -6.802 1.00 97.06 97 GLY A O 1
ATOM 780 N N . ILE A 1 98 ? -4.684 1.010 -8.360 1.00 97.62 98 ILE A N 1
ATOM 781 C CA . ILE A 1 98 ? -3.234 0.896 -8.573 1.00 97.62 98 ILE A CA 1
ATOM 782 C C . ILE A 1 98 ? -2.546 2.178 -8.111 1.00 97.62 98 ILE A C 1
ATOM 784 O O . ILE A 1 98 ? -2.960 3.280 -8.478 1.00 97.62 98 ILE A O 1
ATOM 788 N N . LEU A 1 99 ? -1.487 2.037 -7.314 1.00 96.44 99 LEU A N 1
ATOM 789 C CA . LEU A 1 99 ? -0.635 3.143 -6.902 1.00 96.44 99 LEU A CA 1
ATOM 790 C C . LEU A 1 99 ? 0.831 2.838 -7.208 1.00 96.44 99 LEU A C 1
ATOM 792 O O . LEU A 1 99 ? 1.346 1.795 -6.825 1.00 96.44 99 LEU A O 1
ATOM 796 N N . TYR A 1 100 ? 1.520 3.780 -7.839 1.00 94.44 100 TYR A N 1
ATOM 797 C CA . TYR A 1 100 ? 2.924 3.654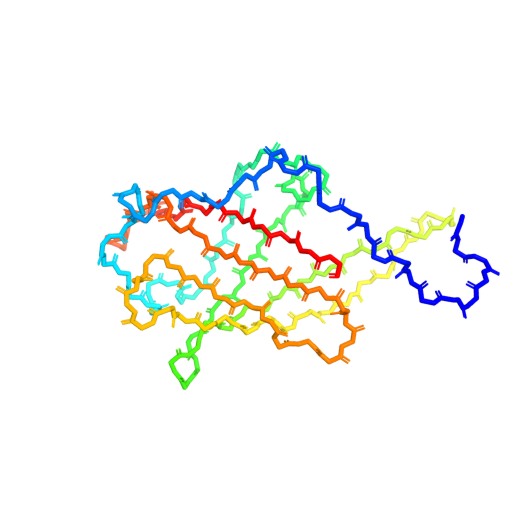 -8.210 1.00 94.44 100 TYR A CA 1
ATOM 798 C C . TYR A 1 100 ? 3.804 4.499 -7.307 1.00 94.44 100 TYR A C 1
ATOM 800 O O . TYR A 1 100 ? 3.562 5.697 -7.139 1.00 94.44 100 TYR A O 1
ATOM 808 N N . LYS A 1 101 ? 4.886 3.916 -6.799 1.00 90.81 101 LYS A N 1
ATOM 809 C CA . LYS A 1 101 ? 5.977 4.650 -6.162 1.00 90.81 101 LYS A CA 1
ATOM 810 C C . LYS A 1 101 ? 7.270 4.344 -6.897 1.00 90.81 101 LYS A C 1
ATOM 812 O O . LYS A 1 101 ? 7.955 3.357 -6.637 1.00 90.81 101 LYS A O 1
ATOM 817 N N . HIS A 1 102 ? 7.593 5.210 -7.853 1.00 87.06 102 HIS A N 1
ATOM 818 C CA . HIS A 1 102 ? 8.831 5.139 -8.644 1.00 87.06 102 HIS A CA 1
ATOM 819 C C . HIS A 1 102 ? 9.795 6.295 -8.333 1.00 87.06 102 HIS A C 1
ATOM 821 O O . HIS A 1 102 ? 10.958 6.243 -8.730 1.00 87.06 102 HIS A O 1
ATOM 827 N N . ASP A 1 103 ? 9.333 7.310 -7.596 1.00 69.69 103 ASP A N 1
ATOM 828 C CA . ASP A 1 103 ? 10.111 8.497 -7.236 1.00 69.69 103 ASP A CA 1
ATOM 829 C C . ASP A 1 103 ? 10.977 8.239 -6.001 1.00 69.69 103 ASP A C 1
ATOM 831 O O . ASP A 1 103 ? 10.511 8.344 -4.859 1.00 69.69 103 ASP A O 1
ATOM 835 N N . ASN A 1 104 ? 12.260 7.935 -6.216 1.00 64.50 104 ASN A N 1
ATOM 836 C CA . ASN A 1 104 ? 13.195 7.694 -5.123 1.00 64.50 104 ASN A CA 1
ATOM 837 C C . ASN A 1 104 ? 14.478 8.515 -5.267 1.00 64.50 104 ASN A C 1
ATOM 839 O O . ASN A 1 104 ? 15.185 8.397 -6.262 1.00 64.50 104 ASN A O 1
ATOM 843 N N . GLU A 1 105 ? 14.829 9.270 -4.222 1.00 56.59 105 GLU A N 1
ATOM 844 C CA . GLU A 1 105 ? 16.085 10.037 -4.181 1.00 56.59 105 GLU A CA 1
ATOM 845 C C . GLU A 1 105 ? 17.315 9.180 -3.836 1.00 56.59 105 GLU A C 1
ATOM 847 O O . GLU A 1 105 ? 18.405 9.444 -4.335 1.00 56.59 105 GLU A O 1
ATOM 852 N N . TYR A 1 106 ? 17.167 8.154 -2.987 1.00 56.16 106 TYR A N 1
ATOM 853 C CA . TYR A 1 106 ? 18.319 7.437 -2.405 1.00 56.16 106 TYR A CA 1
ATOM 854 C C . TYR A 1 106 ? 18.281 5.921 -2.542 1.00 56.16 106 TYR A C 1
ATOM 856 O O . TYR A 1 106 ? 19.320 5.264 -2.559 1.00 56.16 106 TYR A O 1
ATOM 864 N N . LEU A 1 107 ? 17.087 5.346 -2.570 1.00 62.09 107 LEU A N 1
ATOM 865 C CA . LEU A 1 107 ? 16.905 3.907 -2.601 1.00 62.09 107 LEU A CA 1
ATOM 866 C C . LEU A 1 107 ? 16.433 3.582 -4.014 1.00 62.09 107 LEU A C 1
ATOM 868 O O . LEU A 1 107 ? 15.310 3.922 -4.345 1.00 62.09 107 LEU A O 1
ATOM 872 N N . HIS A 1 108 ? 17.266 3.002 -4.872 1.00 64.88 108 HIS A N 1
ATOM 873 C CA . HIS A 1 108 ? 16.824 2.549 -6.194 1.00 64.88 108 HIS A CA 1
ATOM 874 C C . HIS A 1 108 ? 15.869 1.370 -5.992 1.00 64.88 108 HIS A C 1
ATOM 876 O O . HIS A 1 108 ? 16.316 0.242 -5.856 1.00 64.88 108 HIS A O 1
ATOM 882 N N . TYR A 1 109 ? 14.582 1.661 -5.812 1.00 75.44 109 TYR A N 1
ATOM 883 C CA . TYR A 1 109 ? 13.542 0.647 -5.821 1.00 75.44 109 TYR A CA 1
ATOM 884 C C . TYR A 1 109 ? 12.248 1.208 -6.383 1.00 75.44 109 TYR A C 1
ATOM 886 O O . TYR A 1 109 ? 11.960 2.394 -6.247 1.00 75.44 109 TYR A O 1
ATOM 894 N N . LYS A 1 110 ? 11.443 0.359 -6.988 1.00 85.12 110 LYS A N 1
ATOM 895 C CA . LYS A 1 110 ? 10.047 0.658 -7.294 1.00 85.12 110 LYS A CA 1
ATOM 896 C C . LYS A 1 110 ? 9.177 -0.090 -6.309 1.00 85.12 110 LYS A C 1
ATOM 898 O O . LYS A 1 110 ? 9.581 -1.153 -5.846 1.00 85.12 110 LYS A O 1
ATOM 903 N N . ASP A 1 111 ? 8.034 0.484 -5.978 1.00 88.62 111 ASP A N 1
ATOM 904 C CA . ASP A 1 111 ? 7.024 -0.161 -5.150 1.00 88.62 111 ASP A CA 1
ATOM 905 C C . ASP A 1 111 ? 5.645 0.142 -5.732 1.00 88.62 111 ASP A C 1
ATOM 907 O O . ASP A 1 111 ? 5.188 1.286 -5.716 1.00 88.62 111 ASP A O 1
ATOM 911 N N . ASP A 1 112 ? 5.030 -0.881 -6.312 1.00 93.94 112 ASP A N 1
ATOM 912 C CA . ASP A 1 112 ? 3.715 -0.792 -6.934 1.00 93.94 112 ASP A CA 1
ATOM 913 C C . ASP A 1 112 ? 2.694 -1.468 -6.034 1.00 93.94 112 ASP A C 1
ATOM 915 O O . ASP A 1 112 ? 2.847 -2.637 -5.677 1.00 93.94 112 ASP A O 1
ATOM 919 N N . TRP A 1 113 ? 1.642 -0.741 -5.684 1.00 96.06 113 TRP A N 1
ATOM 920 C CA . TRP A 1 113 ? 0.541 -1.228 -4.869 1.00 96.06 113 TRP A CA 1
ATOM 921 C C . TRP A 1 113 ? -0.680 -1.503 -5.729 1.00 96.06 113 TRP A C 1
ATOM 923 O O . TRP A 1 113 ? -1.082 -0.692 -6.560 1.00 96.06 113 TRP A O 1
ATOM 933 N N . TYR A 1 114 ? -1.308 -2.636 -5.457 1.00 97.81 114 TYR A N 1
ATOM 934 C CA . TYR A 1 114 ? -2.530 -3.102 -6.084 1.00 97.81 114 TYR A CA 1
ATOM 935 C C . TYR A 1 114 ? -3.532 -3.399 -4.971 1.00 97.81 114 TYR A C 1
ATOM 937 O O . TYR A 1 114 ? -3.351 -4.318 -4.170 1.00 97.81 114 TYR A O 1
ATOM 945 N N . ILE A 1 115 ? -4.585 -2.596 -4.885 1.00 98.00 115 ILE A N 1
ATOM 946 C CA . ILE A 1 115 ? -5.592 -2.707 -3.836 1.00 98.00 115 ILE A CA 1
ATOM 947 C C . ILE A 1 115 ? -6.594 -3.789 -4.234 1.00 98.00 115 ILE A C 1
ATOM 949 O O . ILE A 1 115 ? -7.437 -3.592 -5.114 1.00 98.00 115 ILE A O 1
ATOM 953 N N . LEU A 1 116 ? -6.479 -4.948 -3.585 1.00 97.94 116 LEU A N 1
ATOM 954 C CA . LEU A 1 116 ? -7.323 -6.116 -3.845 1.00 97.94 116 LEU A CA 1
ATOM 955 C C . LEU A 1 116 ? -8.714 -5.953 -3.228 1.00 97.94 116 LEU A C 1
ATOM 957 O O . LEU A 1 116 ? -9.711 -6.389 -3.790 1.00 97.94 116 LEU A O 1
ATOM 961 N N . SER A 1 117 ? -8.782 -5.328 -2.054 1.00 97.62 117 SER A N 1
ATOM 962 C CA . SER A 1 117 ? -10.028 -5.094 -1.330 1.00 97.62 117 SER A CA 1
ATOM 963 C C . SER A 1 117 ? -9.859 -3.919 -0.380 1.00 97.62 117 SER A C 1
ATOM 965 O O . SER A 1 117 ? -8.780 -3.711 0.169 1.00 97.62 117 SER A O 1
ATOM 967 N N . SER A 1 118 ? -10.938 -3.193 -0.120 1.00 96.88 118 SER A N 1
ATOM 968 C CA . SER A 1 118 ? -10.988 -2.199 0.947 1.00 96.88 118 SER A CA 1
ATOM 969 C C . SER A 1 118 ? -12.400 -2.090 1.510 1.00 96.88 118 SER A C 1
ATOM 971 O O . SER A 1 118 ? -13.384 -2.338 0.808 1.00 96.88 118 SER A O 1
ATOM 973 N N . LYS A 1 119 ? -12.490 -1.715 2.784 1.00 96.44 119 LYS A N 1
ATOM 974 C CA . LYS A 1 119 ? -13.726 -1.320 3.458 1.00 96.44 119 LYS A CA 1
ATOM 975 C C . LYS A 1 119 ? -13.394 -0.097 4.301 1.00 96.44 119 LYS A C 1
ATOM 977 O O . LYS A 1 119 ? -12.626 -0.223 5.244 1.00 96.44 119 LYS A O 1
ATOM 982 N N . ILE A 1 120 ? -13.949 1.054 3.931 1.00 94.44 120 ILE A N 1
ATOM 983 C CA . ILE A 1 120 ? -13.753 2.318 4.644 1.00 94.44 120 ILE A CA 1
ATOM 984 C C . ILE A 1 120 ? -15.127 2.918 4.930 1.00 94.44 120 ILE A C 1
ATOM 986 O O . ILE A 1 120 ? -15.818 3.378 4.018 1.00 94.44 120 ILE A O 1
ATOM 990 N N . GLN A 1 121 ? -15.550 2.842 6.185 1.00 93.75 121 GLN A N 1
ATOM 991 C CA . GLN A 1 121 ? -16.844 3.317 6.677 1.00 93.75 121 GLN A CA 1
ATOM 992 C C . GLN A 1 121 ? -16.691 4.244 7.895 1.00 93.75 121 GLN A C 1
ATOM 994 O O . GLN A 1 121 ? -17.694 4.709 8.430 1.00 93.75 121 GLN A O 1
ATOM 999 N N . ASN A 1 122 ? -15.451 4.595 8.257 1.00 91.50 122 ASN A N 1
ATOM 1000 C CA . ASN A 1 122 ? -15.057 5.266 9.497 1.00 91.50 122 ASN A CA 1
ATOM 1001 C C . ASN A 1 122 ? -15.384 4.434 10.744 1.00 91.50 122 ASN A C 1
ATOM 1003 O O . ASN A 1 122 ? -15.770 4.978 11.779 1.00 91.50 122 ASN A O 1
ATOM 1007 N N . GLU A 1 123 ? -15.217 3.119 10.632 1.00 94.44 123 GLU A N 1
ATOM 1008 C CA . GLU A 1 123 ? -15.459 2.151 11.698 1.00 94.44 123 GLU A CA 1
ATOM 1009 C C . GLU A 1 123 ? -14.139 1.514 12.173 1.00 94.44 123 GLU A C 1
ATOM 1011 O O . GLU A 1 123 ? -13.146 1.508 11.440 1.00 94.44 123 GLU A O 1
ATOM 1016 N N . PRO A 1 124 ? -14.084 0.944 13.393 1.00 91.31 124 PRO A N 1
ATOM 1017 C CA . PRO A 1 124 ? -12.862 0.327 13.919 1.00 91.31 124 PRO A CA 1
ATOM 1018 C C . PRO A 1 124 ? -12.334 -0.863 13.104 1.00 91.31 124 PRO A C 1
ATOM 1020 O O . PRO A 1 124 ? -11.184 -1.256 13.293 1.00 91.31 124 PRO A O 1
ATOM 1023 N N . ASP A 1 125 ? -13.171 -1.466 12.255 1.00 93.69 125 ASP A N 1
ATOM 1024 C CA . ASP A 1 125 ? -12.831 -2.610 11.405 1.00 93.69 125 ASP A CA 1
ATOM 1025 C C . ASP A 1 125 ? -12.512 -2.222 9.950 1.00 93.69 125 ASP A C 1
A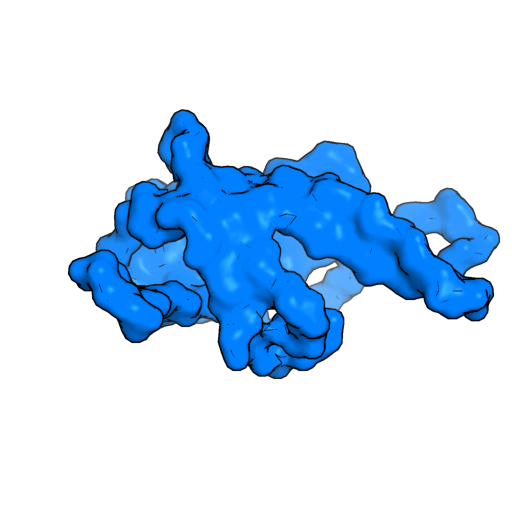TOM 1027 O O . ASP A 1 125 ? -12.416 -3.097 9.083 1.00 93.69 125 ASP A O 1
ATOM 1031 N N . ASP A 1 126 ? -12.337 -0.925 9.681 1.00 96.00 126 ASP A N 1
ATOM 1032 C CA . ASP A 1 126 ? -11.893 -0.435 8.382 1.00 96.00 126 ASP A CA 1
ATOM 1033 C C . ASP A 1 126 ? -10.536 -1.038 7.998 1.00 96.00 126 ASP A C 1
ATOM 1035 O O . ASP A 1 126 ? -9.616 -1.166 8.812 1.00 96.00 126 ASP A O 1
ATOM 1039 N N . TYR A 1 127 ? -10.400 -1.413 6.727 1.00 96.31 127 TYR A N 1
ATOM 1040 C CA . TYR A 1 127 ? -9.189 -2.047 6.222 1.00 96.31 127 TYR A CA 1
ATOM 1041 C C . TYR A 1 127 ? -8.925 -1.728 4.755 1.00 96.31 127 TYR A C 1
ATOM 1043 O O . TYR A 1 127 ? -9.826 -1.465 3.952 1.00 96.31 127 TYR A O 1
ATOM 1051 N N . VAL A 1 128 ? -7.653 -1.863 4.391 1.00 96.94 128 VAL A N 1
ATOM 1052 C CA . VAL A 1 128 ? -7.181 -1.889 3.011 1.00 96.94 128 VAL A CA 1
ATOM 1053 C C . VAL A 1 128 ? -6.287 -3.109 2.848 1.00 96.94 128 VAL A C 1
ATOM 1055 O O . VAL A 1 128 ? -5.332 -3.289 3.599 1.00 96.94 128 VAL A O 1
ATOM 1058 N N . PHE A 1 129 ? -6.590 -3.953 1.865 1.00 96.56 129 PHE A N 1
ATOM 1059 C CA . PHE A 1 129 ? -5.773 -5.107 1.523 1.00 96.56 129 PHE A CA 1
ATOM 1060 C C . PHE A 1 129 ? -4.930 -4.807 0.285 1.00 96.56 129 PHE A C 1
ATOM 1062 O O . PHE A 1 129 ? -5.441 -4.700 -0.835 1.00 96.56 129 PHE A O 1
ATOM 1069 N N . VAL A 1 130 ? -3.628 -4.662 0.517 1.00 95.75 130 VAL A N 1
ATOM 1070 C CA . VAL A 1 130 ? -2.640 -4.285 -0.490 1.00 95.75 130 VAL A CA 1
ATOM 1071 C C . VAL A 1 130 ? -1.858 -5.514 -0.933 1.00 95.75 130 VAL A C 1
ATOM 1073 O O . VAL A 1 130 ? -1.254 -6.207 -0.117 1.00 95.75 130 VAL A O 1
ATOM 1076 N N . TYR A 1 131 ? -1.820 -5.747 -2.239 1.00 95.62 131 TYR A N 1
ATOM 1077 C CA . TYR A 1 131 ? -0.784 -6.546 -2.876 1.00 95.62 131 TYR A CA 1
ATOM 1078 C C . TYR A 1 131 ? 0.304 -5.601 -3.377 1.00 95.62 131 TYR A C 1
ATOM 1080 O O . TYR A 1 131 ? 0.005 -4.690 -4.145 1.00 95.62 131 TYR A O 1
ATOM 1088 N N . TYR A 1 132 ? 1.547 -5.786 -2.941 1.00 92.31 132 TYR A N 1
ATOM 1089 C CA . TYR A 1 132 ? 2.658 -4.928 -3.345 1.00 92.31 132 TYR A CA 1
ATOM 1090 C C . TYR A 1 132 ? 3.680 -5.690 -4.186 1.00 92.31 132 TYR A C 1
ATOM 1092 O O . TYR A 1 132 ? 3.900 -6.889 -4.003 1.00 92.31 132 TYR A O 1
ATOM 1100 N N . ARG A 1 133 ? 4.334 -4.979 -5.105 1.00 90.56 133 ARG A N 1
ATOM 1101 C CA . ARG A 1 133 ? 5.461 -5.484 -5.889 1.00 90.56 133 ARG A CA 1
ATOM 1102 C C . ARG A 1 133 ? 6.620 -4.505 -5.827 1.00 90.56 133 ARG A C 1
ATOM 1104 O O .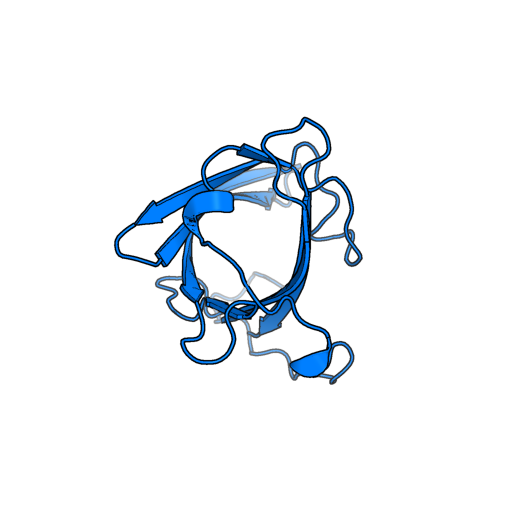 ARG A 1 133 ? 6.534 -3.395 -6.342 1.00 90.56 133 ARG A O 1
ATOM 1111 N N . GLY A 1 134 ? 7.723 -4.972 -5.250 1.00 83.38 134 GLY A N 1
ATOM 1112 C CA . GLY A 1 134 ? 8.979 -4.238 -5.208 1.00 83.38 134 GLY A CA 1
ATOM 1113 C C . GLY A 1 134 ? 9.951 -4.678 -6.303 1.00 83.38 134 GLY A C 1
ATOM 1114 O O . GLY A 1 134 ? 10.066 -5.874 -6.579 1.00 83.38 134 GLY A O 1
ATOM 1115 N N . SER A 1 135 ? 10.709 -3.745 -6.878 1.00 76.00 135 SER A N 1
ATOM 1116 C CA . SER A 1 135 ? 11.890 -4.076 -7.690 1.00 76.00 135 SER A CA 1
ATOM 1117 C C . SER A 1 135 ? 13.094 -3.229 -7.286 1.00 76.00 135 SER A C 1
ATOM 1119 O O . SER A 1 135 ? 12.920 -2.038 -7.065 1.00 76.00 135 SER A O 1
ATOM 1121 N N . ASN A 1 136 ? 14.281 -3.859 -7.259 1.00 65.81 136 ASN A N 1
ATOM 1122 C CA . ASN A 1 136 ? 15.617 -3.242 -7.416 1.00 65.81 136 ASN A CA 1
ATOM 1123 C C . ASN A 1 136 ? 15.658 -2.063 -8.397 1.00 65.81 136 ASN A C 1
ATOM 1125 O O . ASN A 1 136 ? 14.866 -2.163 -9.359 1.00 65.81 136 ASN A O 1
#

InterPro domains:
  IPR010788 VDE lipocalin domain [PF07137] (1-136)
  IPR012674 Calycin [G3DSA:2.40.128.20] (12-136)
  IPR012674 Calycin [SSF50814] (18-134)
  IPR044682 Violaxanthin de-epoxidase [PTHR33970] (1-136)

pLDDT: mean 83.5, std 13.87, range [42.34, 98.0]

Secondary structure (DSSP, 8-state):
---S--PPPPPPP-SSSPPPPGGGS-S---GGGG-EEEE----S-HHHH--TT-EEEEEEETTEEEEEEEEEEEPTTS-EEEEEEEEEEEE-SS-TTEEEE---SSS--EEEEEEEEEE-SSSTT-EEEEEEEEE-